Protein AF-A0A7C8HI07-F1 (afdb_monomer)

Sequence (83 aa):
MTDTLISVDETRAAALQAAVSAGDAVSVQAAVESALDAWLADQALAHVSDEALQALWREGVDSGDAGALNFADLKAQARRGAP

pLDDT: mean 90.59, std 8.64, range [57.31, 97.69]

Solvent-accessible surface area (backbone atoms only — not comparable to full-atom values): 5076 Å² total; per-residue (Å²): 136,84,92,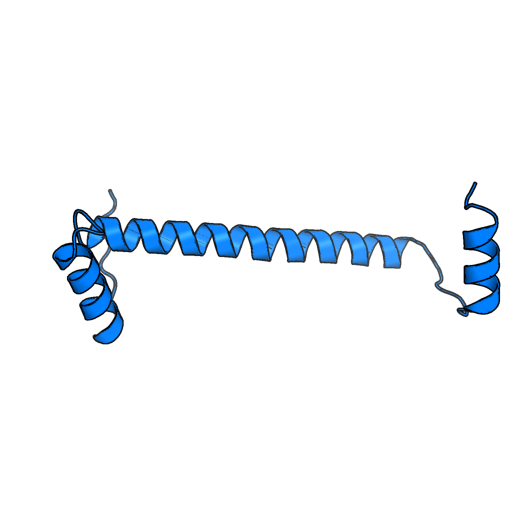76,92,79,92,74,55,70,69,58,52,51,51,40,52,46,36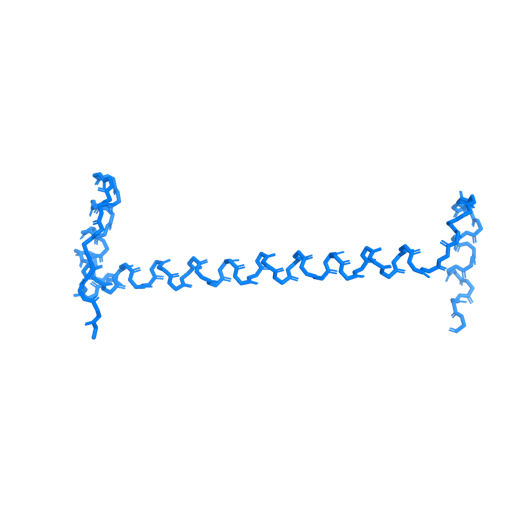,32,74,73,63,79,19,98,35,57,66,54,42,50,52,54,53,48,53,52,50,51,52,51,49,52,54,53,48,55,49,50,56,50,49,51,51,54,48,49,51,55,64,72,73,52,84,81,76,84,89,54,69,69,60,52,53,55,47,57,73,70,48,69,133

Nearest PDB structures (foldseek):
  3zpv-assembly1_B  TM=7.469E-01  e=9.106E+00  Drosophila melanogaster

Foldseek 3Di:
DDDDDDDDDPVVVVVLVVCCVVVVAVHSVRVVVVVVVVVVVVVVVVVVVVVVVVVVVVCVVVVDDPPDDDPVVVVVCVVVPDD

Radius of gyration: 24.94 Å; Cα contacts (8 Å, |Δi|>4): 19; chains: 1; bounding box: 54×29×58 Å

Mean predicted aligned error: 9.18 Å

Structure (mmCIF, N/CA/C/O backbone):
data_AF-A0A7C8HI07-F1
#
_entry.id   AF-A0A7C8HI07-F1
#
loop_
_atom_site.group_PDB
_atom_site.id
_atom_site.type_symbol
_atom_site.label_atom_id
_atom_site.label_alt_id
_atom_site.label_comp_id
_atom_site.label_asym_id
_atom_site.label_entity_id
_atom_site.label_seq_id
_atom_site.pdbx_PDB_ins_code
_atom_site.Cartn_x
_atom_site.Cartn_y
_atom_site.Cartn_z
_atom_site.occupancy
_atom_site.B_iso_or_equiv
_atom_site.auth_seq_id
_atom_site.auth_comp_id
_atom_site.auth_asym_id
_atom_site.auth_atom_id
_atom_site.pdbx_PDB_model_num
ATOM 1 N N . MET A 1 1 ? -8.316 17.895 19.370 1.00 60.25 1 MET A N 1
ATOM 2 C CA . MET A 1 1 ? -8.931 16.796 18.601 1.00 60.25 1 MET A CA 1
ATOM 3 C C . MET A 1 1 ? -10.166 17.354 17.928 1.00 60.25 1 MET A C 1
ATOM 5 O O . MET A 1 1 ? -10.897 18.094 18.579 1.00 60.25 1 MET A O 1
ATOM 9 N N . THR A 1 2 ? -10.344 17.089 16.638 1.00 71.00 2 THR A N 1
ATOM 10 C CA . THR A 1 2 ? -11.545 17.492 15.900 1.00 71.00 2 THR A CA 1
ATOM 11 C C . THR A 1 2 ? -12.555 16.364 16.035 1.00 71.00 2 THR A C 1
ATOM 13 O O . THR A 1 2 ? -12.259 15.245 15.624 1.00 71.00 2 THR A O 1
ATOM 16 N N . ASP A 1 3 ? -13.708 16.630 16.639 1.00 83.38 3 ASP A N 1
ATOM 17 C CA . ASP A 1 3 ? -14.723 15.598 16.843 1.00 83.38 3 ASP A CA 1
ATOM 18 C C . ASP A 1 3 ? -15.443 15.342 15.511 1.00 83.38 3 ASP A C 1
ATOM 20 O O . ASP A 1 3 ? -16.062 16.248 14.948 1.00 83.38 3 ASP A O 1
ATOM 24 N N . THR A 1 4 ? -15.278 14.142 14.951 1.00 87.19 4 THR A N 1
ATOM 25 C CA . THR A 1 4 ? -15.787 13.780 13.619 1.00 87.19 4 THR A CA 1
ATOM 26 C C . THR A 1 4 ? -16.597 12.497 13.716 1.00 87.19 4 THR A C 1
ATOM 28 O O . THR A 1 4 ? -16.088 11.468 14.153 1.00 87.19 4 THR A O 1
ATOM 31 N N . LEU A 1 5 ? -17.857 12.544 13.281 1.00 90.25 5 LEU A N 1
ATOM 32 C CA . LEU A 1 5 ? -18.730 11.374 13.250 1.00 90.25 5 LEU A CA 1
ATOM 33 C C . LEU A 1 5 ? -18.522 10.599 11.942 1.00 90.25 5 LEU A C 1
ATOM 35 O O . LEU A 1 5 ? -18.719 11.148 10.859 1.00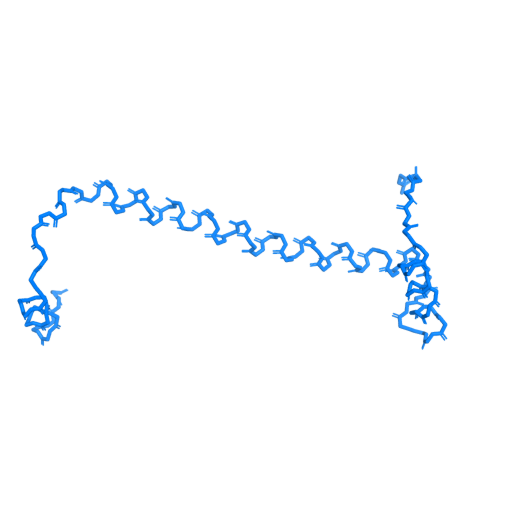 90.25 5 LEU A O 1
ATOM 39 N N . ILE A 1 6 ? -18.160 9.320 12.044 1.00 88.69 6 ILE A N 1
ATOM 40 C CA . ILE A 1 6 ? -17.934 8.430 10.899 1.00 88.69 6 ILE A CA 1
ATOM 41 C C . ILE A 1 6 ? -18.773 7.166 11.085 1.00 88.69 6 ILE A C 1
ATOM 43 O O . ILE A 1 6 ? -18.827 6.598 12.175 1.00 88.69 6 ILE A O 1
ATOM 47 N N . SER A 1 7 ? -19.440 6.726 10.018 1.00 94.50 7 SER A N 1
ATOM 48 C CA . SER A 1 7 ? -20.183 5.466 10.006 1.00 94.50 7 SER A CA 1
ATOM 49 C C . SER A 1 7 ? -19.282 4.327 9.533 1.00 94.50 7 SER A C 1
ATOM 51 O O . SER A 1 7 ? -18.5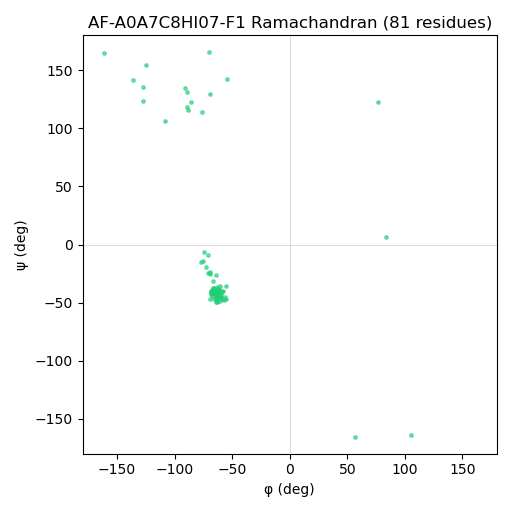72 4.460 8.537 1.00 94.50 7 SER A O 1
ATOM 53 N N . VAL A 1 8 ? -19.331 3.204 10.243 1.00 93.69 8 VAL A N 1
ATOM 54 C CA . VAL A 1 8 ? -18.687 1.944 9.865 1.00 93.69 8 VAL A CA 1
ATOM 55 C C . VAL A 1 8 ? -19.737 0.839 9.840 1.00 93.69 8 VAL A C 1
ATOM 57 O O . VAL A 1 8 ? -20.763 0.942 10.514 1.00 93.69 8 VAL A O 1
ATOM 60 N N . ASP A 1 9 ? -19.494 -0.211 9.059 1.00 97.25 9 ASP A N 1
ATOM 61 C CA . ASP A 1 9 ? -20.362 -1.388 9.083 1.00 97.25 9 ASP A CA 1
ATOM 62 C C . ASP A 1 9 ? -20.225 -2.181 10.394 1.00 97.25 9 ASP A C 1
ATOM 64 O O . ASP A 1 9 ? -19.300 -1.987 11.191 1.00 97.25 9 ASP A O 1
ATOM 68 N N . GLU A 1 10 ? -21.178 -3.085 10.615 1.00 97.00 10 GLU A N 1
ATOM 69 C CA . GLU A 1 10 ? -21.265 -3.898 11.829 1.00 97.00 10 GLU A CA 1
ATOM 70 C C . GLU A 1 10 ? -20.025 -4.779 12.031 1.00 97.00 10 GLU A C 1
ATOM 72 O O . GLU A 1 10 ? -19.548 -4.942 13.154 1.00 97.00 10 GLU A O 1
ATOM 77 N N . THR A 1 11 ? -19.448 -5.294 10.944 1.00 97.69 11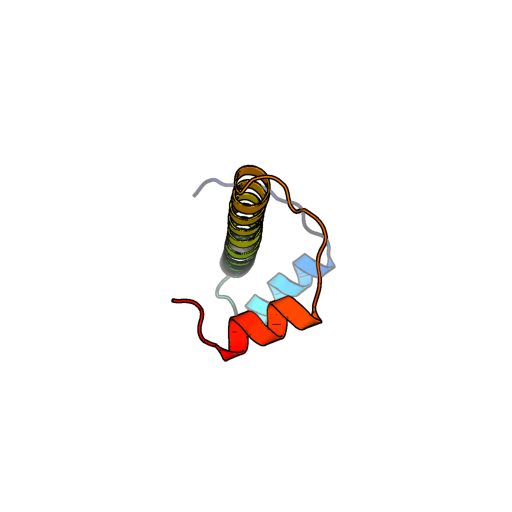 THR A N 1
ATOM 78 C CA . THR A 1 11 ? -18.246 -6.131 10.996 1.00 97.69 11 THR A CA 1
ATOM 79 C C . THR A 1 11 ? -17.044 -5.350 11.522 1.00 97.69 11 THR A C 1
ATOM 81 O O . THR A 1 11 ? -16.339 -5.828 12.412 1.00 97.69 11 THR A O 1
ATOM 84 N N . ARG A 1 12 ? -16.818 -4.129 11.025 1.00 96.81 12 ARG A N 1
ATOM 85 C CA . ARG A 1 12 ? -15.734 -3.262 11.506 1.00 96.81 12 ARG A CA 1
ATOM 86 C C . ARG A 1 12 ? -15.977 -2.798 12.938 1.00 96.81 12 ARG A C 1
ATOM 88 O O . ARG A 1 12 ? -15.037 -2.780 13.728 1.00 96.81 12 ARG A O 1
ATOM 95 N N . ALA A 1 13 ? -17.222 -2.482 13.298 1.00 96.44 13 ALA A N 1
ATOM 96 C CA . ALA A 1 13 ? -17.572 -2.124 14.671 1.00 96.44 13 ALA A CA 1
ATOM 97 C C . ALA A 1 13 ? -17.252 -3.263 15.658 1.00 96.44 13 ALA A C 1
ATOM 99 O O . ALA A 1 13 ? -16.622 -3.024 16.690 1.00 96.44 13 ALA A O 1
ATOM 100 N N . ALA A 1 14 ? -17.615 -4.503 15.315 1.00 97.06 14 ALA A N 1
ATOM 101 C CA . ALA A 1 14 ? -17.297 -5.683 16.114 1.00 97.06 14 ALA A CA 1
ATOM 102 C C . ALA A 1 14 ? -15.782 -5.916 16.234 1.00 97.06 14 ALA A C 1
ATOM 104 O O . ALA A 1 14 ? -15.294 -6.205 17.325 1.00 97.06 14 ALA A O 1
ATOM 105 N N . ALA A 1 15 ? -15.022 -5.738 15.149 1.00 97.06 15 ALA A N 1
ATOM 106 C CA . ALA A 1 15 ? -13.566 -5.885 15.172 1.00 97.06 15 ALA A CA 1
ATOM 107 C C . ALA A 1 15 ? -12.889 -4.864 16.106 1.00 97.06 15 ALA A C 1
ATOM 109 O O . ALA A 1 15 ? -12.027 -5.233 16.903 1.00 97.06 15 ALA A O 1
ATOM 110 N N . LEU A 1 16 ? -13.321 -3.599 16.068 1.00 96.19 16 LEU A N 1
ATOM 111 C CA . LEU A 1 16 ? -12.810 -2.556 16.962 1.00 96.19 16 LEU A CA 1
ATOM 112 C C . LEU A 1 16 ? -13.118 -2.867 18.434 1.00 96.19 16 LEU A C 1
ATOM 114 O O . LEU A 1 16 ? -12.256 -2.713 19.297 1.00 96.19 16 LEU A O 1
ATOM 118 N N . GLN A 1 17 ? -14.329 -3.343 18.732 1.00 96.31 17 GLN A N 1
ATOM 119 C CA . GLN A 1 17 ? -14.706 -3.743 20.092 1.00 96.31 17 GLN A CA 1
ATOM 120 C C . GLN A 1 17 ? -13.922 -4.968 20.576 1.00 96.31 17 GLN A C 1
ATOM 122 O O . GLN A 1 17 ? -13.536 -5.028 21.746 1.00 96.31 17 GLN A O 1
ATOM 127 N N . ALA A 1 18 ? -13.661 -5.930 19.689 1.00 96.38 18 ALA A N 1
ATOM 128 C CA . ALA A 1 18 ? -12.864 -7.108 20.000 1.00 96.38 18 ALA A CA 1
ATOM 129 C C . ALA A 1 18 ? -11.415 -6.734 20.339 1.00 96.38 18 ALA A C 1
ATOM 131 O O . ALA A 1 18 ? -10.903 -7.215 21.345 1.00 96.38 18 ALA A O 1
ATOM 132 N N . ALA A 1 19 ? -10.797 -5.820 19.582 1.00 95.56 19 ALA A N 1
ATOM 133 C CA . ALA A 1 19 ? -9.443 -5.329 19.855 1.00 95.56 19 ALA A CA 1
ATOM 134 C C . ALA A 1 19 ? -9.330 -4.677 21.243 1.00 95.56 19 ALA A C 1
ATOM 136 O O . ALA A 1 19 ? -8.376 -4.915 21.980 1.00 95.56 19 ALA A O 1
ATOM 137 N N . VAL A 1 20 ? -10.342 -3.904 21.647 1.00 97.00 20 VAL A N 1
ATOM 138 C CA . VAL A 1 20 ? -10.390 -3.333 23.002 1.00 97.00 20 VAL A CA 1
ATOM 139 C C . VAL A 1 20 ? -10.576 -4.421 24.058 1.00 97.00 20 VAL A C 1
ATOM 141 O O . VAL A 1 20 ? -9.885 -4.430 25.072 1.00 97.00 20 VAL A O 1
ATOM 144 N N . SER A 1 21 ? -11.484 -5.368 23.817 1.00 96.38 21 SER A N 1
ATOM 145 C CA . SER A 1 21 ? -11.789 -6.446 24.768 1.00 96.38 21 SER A CA 1
ATOM 146 C C . SER A 1 21 ? -10.616 -7.411 24.967 1.00 96.38 21 SER A C 1
ATOM 148 O O . SER A 1 21 ? -10.443 -7.951 26.057 1.00 96.38 21 SER A O 1
ATOM 150 N N . ALA A 1 22 ? -9.806 -7.617 23.927 1.00 96.31 22 ALA A N 1
ATOM 151 C CA . ALA A 1 22 ? -8.585 -8.413 23.969 1.00 96.31 22 ALA A CA 1
ATOM 152 C C . ALA A 1 22 ? -7.410 -7.679 24.640 1.00 96.31 22 ALA A C 1
ATOM 154 O O . ALA A 1 22 ? -6.429 -8.316 25.017 1.00 96.31 22 ALA A O 1
ATOM 155 N N . GLY A 1 23 ? -7.514 -6.358 24.826 1.00 94.69 23 GLY A N 1
ATOM 156 C CA . GLY A 1 23 ? -6.441 -5.516 25.354 1.00 94.69 23 GLY A CA 1
ATOM 157 C C . GLY A 1 23 ? -5.418 -5.067 24.306 1.00 94.69 23 GLY A C 1
ATOM 158 O O . GLY A 1 23 ? -4.436 -4.425 24.672 1.00 94.69 23 GLY A O 1
ATOM 159 N N . ASP A 1 24 ? -5.656 -5.347 23.021 1.00 94.25 24 ASP A N 1
ATOM 160 C CA . ASP A 1 24 ? -4.809 -4.900 21.907 1.00 94.25 24 ASP A CA 1
ATOM 161 C C . ASP A 1 24 ? -4.900 -3.378 21.695 1.00 94.25 24 ASP A C 1
ATOM 163 O O . ASP A 1 24 ? -3.979 -2.758 21.165 1.00 94.25 24 ASP A O 1
ATOM 167 N N . ALA A 1 25 ? -5.999 -2.759 22.139 1.00 95.50 25 ALA A N 1
ATOM 168 C CA . ALA A 1 25 ? -6.186 -1.314 22.137 1.00 95.50 25 ALA A CA 1
ATOM 169 C C . ALA A 1 25 ? -6.792 -0.813 23.455 1.00 95.50 25 ALA A C 1
ATOM 171 O O . ALA A 1 25 ? -7.711 -1.406 24.013 1.00 95.50 25 ALA A O 1
ATOM 172 N N . VAL A 1 26 ? -6.326 0.347 23.923 1.00 95.50 26 VAL A N 1
ATOM 173 C CA . VAL A 1 26 ? -6.819 0.981 25.162 1.00 95.50 26 VAL A CA 1
ATOM 174 C C . VAL A 1 26 ? -8.219 1.591 25.022 1.00 95.50 26 VAL A C 1
ATOM 176 O O . VAL A 1 26 ? -8.888 1.855 26.019 1.00 95.50 26 VAL A O 1
ATOM 179 N N . SER A 1 27 ? -8.661 1.854 23.791 1.00 96.38 27 SER A N 1
ATOM 180 C CA . SER A 1 27 ? -9.989 2.373 23.464 1.00 96.38 27 SER A CA 1
ATOM 181 C C . SER A 1 27 ? -10.309 2.129 21.987 1.00 96.38 27 SER A C 1
ATOM 183 O O . SER A 1 27 ? -9.415 1.860 21.184 1.00 96.38 27 SER A O 1
ATOM 185 N N . VAL A 1 28 ? -11.584 2.267 21.608 1.00 94.31 28 VAL A N 1
ATOM 186 C CA . VAL A 1 28 ? -12.005 2.182 20.197 1.00 94.31 28 VAL A CA 1
ATOM 187 C C . VAL A 1 28 ? -11.325 3.266 19.360 1.00 94.31 28 VAL A C 1
ATOM 189 O O . VAL A 1 28 ? -10.881 2.987 18.253 1.00 94.31 28 VAL A O 1
ATOM 192 N N . GLN A 1 29 ? -11.185 4.478 19.904 1.00 93.56 29 GLN A N 1
ATOM 193 C CA . GLN A 1 29 ? -10.485 5.573 19.232 1.00 93.56 29 GLN A CA 1
ATOM 194 C C . GLN A 1 29 ? -9.023 5.210 18.949 1.00 93.56 29 GLN A C 1
ATOM 196 O O . GLN A 1 29 ? -8.565 5.396 17.829 1.00 93.56 29 GLN A O 1
ATOM 201 N N . ALA A 1 30 ? -8.318 4.628 19.924 1.00 94.44 30 ALA A N 1
ATOM 202 C CA . ALA A 1 30 ? -6.933 4.196 19.737 1.00 94.44 30 ALA A CA 1
ATOM 203 C C . ALA A 1 30 ? -6.811 3.089 18.673 1.00 94.44 30 ALA A C 1
ATOM 205 O O . ALA A 1 30 ? -5.866 3.086 17.888 1.00 94.44 30 ALA A O 1
ATOM 206 N N . ALA A 1 31 ? -7.785 2.176 18.604 1.00 95.38 31 ALA A N 1
ATOM 207 C CA . ALA A 1 31 ? -7.838 1.161 17.552 1.00 95.38 31 ALA A CA 1
ATOM 208 C C . ALA A 1 31 ? -8.066 1.779 16.158 1.00 95.38 31 ALA A C 1
ATOM 210 O O . ALA A 1 31 ? -7.437 1.358 15.189 1.00 95.38 31 ALA A O 1
ATOM 211 N N . VAL A 1 32 ? -8.931 2.796 16.053 1.00 94.88 32 VAL A N 1
ATOM 212 C CA . VAL A 1 32 ? -9.166 3.535 14.801 1.00 94.88 32 VAL A CA 1
ATOM 213 C C . VAL A 1 32 ? -7.920 4.304 14.370 1.00 94.88 32 VAL A C 1
ATOM 215 O O . VAL A 1 32 ? -7.538 4.217 13.207 1.00 94.88 32 VAL A O 1
ATOM 218 N N . GLU A 1 33 ? -7.271 5.023 15.287 1.00 94.19 33 GLU A N 1
ATOM 219 C CA . GLU A 1 33 ? -6.033 5.762 15.008 1.00 94.19 33 GLU A CA 1
ATOM 220 C C . GLU A 1 33 ? -4.935 4.819 14.509 1.00 94.19 33 GLU A C 1
ATOM 222 O O . GLU A 1 33 ? -4.366 5.054 13.449 1.00 94.19 33 GLU A O 1
ATOM 227 N N . SER A 1 34 ? -4.734 3.683 15.182 1.00 94.75 34 SER A N 1
ATOM 228 C CA . SER A 1 34 ? -3.764 2.675 14.744 1.00 94.75 34 SER A CA 1
ATOM 229 C C . SER A 1 34 ? -4.076 2.109 13.352 1.00 94.75 34 SER A C 1
ATOM 231 O O . SER A 1 34 ? -3.163 1.924 12.544 1.00 94.75 34 SER A O 1
ATOM 233 N N . ALA A 1 35 ? -5.350 1.850 13.042 1.00 94.56 35 ALA A N 1
ATOM 234 C CA . ALA A 1 35 ? -5.755 1.376 11.721 1.00 94.56 35 ALA A CA 1
ATOM 235 C C . ALA A 1 35 ? -5.531 2.437 10.627 1.00 94.56 35 ALA A C 1
ATOM 237 O O . ALA A 1 35 ? -5.114 2.100 9.517 1.00 94.56 35 ALA A O 1
ATOM 238 N N . LEU A 1 36 ? -5.786 3.713 10.934 1.00 94.81 36 LEU A N 1
ATOM 239 C CA . LEU A 1 36 ? -5.542 4.826 10.017 1.00 94.81 36 LEU A CA 1
ATOM 240 C C . LEU A 1 36 ? -4.051 5.046 9.775 1.00 94.81 36 LEU A C 1
ATOM 242 O O . LEU A 1 36 ? -3.662 5.232 8.626 1.00 94.81 36 LEU A O 1
ATOM 246 N N . ASP A 1 37 ? -3.220 4.968 10.812 1.00 95.62 37 ASP A N 1
ATOM 247 C CA . ASP A 1 37 ? -1.766 5.078 10.678 1.00 95.62 37 ASP A CA 1
ATOM 248 C C . ASP A 1 37 ? -1.210 3.981 9.760 1.00 95.62 37 ASP A C 1
ATOM 250 O O . ASP A 1 37 ? -0.405 4.259 8.870 1.00 95.62 37 ASP A O 1
ATOM 254 N N . ALA A 1 38 ? -1.689 2.742 9.916 1.00 94.94 38 ALA A N 1
ATOM 255 C CA . ALA A 1 38 ? -1.310 1.635 9.041 1.00 94.94 38 ALA A CA 1
ATOM 256 C C . ALA A 1 38 ? -1.742 1.875 7.585 1.00 94.94 38 ALA A C 1
ATOM 258 O O . ALA A 1 38 ? -0.955 1.657 6.664 1.00 94.94 38 ALA A O 1
ATOM 259 N N . TRP A 1 39 ? -2.967 2.363 7.370 1.00 94.62 39 TRP A N 1
ATOM 260 C CA . TRP A 1 39 ? -3.458 2.691 6.032 1.00 94.62 39 TRP A CA 1
ATOM 261 C C . TRP A 1 39 ? -2.674 3.839 5.384 1.00 94.62 39 TRP A C 1
ATOM 263 O O . TRP A 1 39 ? -2.335 3.756 4.207 1.00 94.62 39 TRP A O 1
ATOM 273 N N . LEU A 1 40 ? -2.343 4.891 6.138 1.00 94.50 40 LEU A N 1
ATOM 274 C CA . LEU A 1 40 ? -1.540 6.010 5.642 1.00 94.50 40 LEU A CA 1
ATOM 275 C C . LEU A 1 40 ? -0.111 5.581 5.299 1.00 94.50 40 LEU A C 1
ATOM 277 O O . LEU A 1 40 ? 0.439 6.052 4.305 1.00 94.50 40 LEU A O 1
ATOM 281 N N . ALA A 1 41 ? 0.482 4.679 6.085 1.00 91.50 41 ALA A N 1
ATOM 282 C CA . ALA A 1 41 ? 1.792 4.112 5.783 1.00 91.50 41 ALA A CA 1
ATOM 283 C C . ALA A 1 41 ? 1.771 3.276 4.490 1.00 91.50 41 ALA A C 1
ATOM 285 O O . ALA A 1 41 ? 2.668 3.419 3.659 1.00 91.50 41 ALA A O 1
ATOM 286 N N . ASP A 1 42 ? 0.738 2.455 4.292 1.00 91.44 42 ASP A N 1
ATOM 287 C CA . ASP A 1 42 ? 0.540 1.680 3.059 1.00 91.44 42 ASP A CA 1
ATOM 288 C C . ASP A 1 42 ? 0.338 2.596 1.838 1.00 91.44 42 ASP A C 1
ATOM 290 O O . ASP A 1 42 ? 1.023 2.456 0.825 1.00 91.44 42 ASP A O 1
ATOM 294 N N . GLN A 1 43 ? -0.508 3.622 1.974 1.00 89.44 43 GLN A N 1
ATOM 295 C CA . GLN A 1 43 ? -0.699 4.675 0.969 1.00 89.44 43 GLN A CA 1
ATOM 296 C C . GLN A 1 43 ? 0.613 5.376 0.604 1.00 89.44 43 GLN A C 1
ATOM 298 O O . GLN A 1 43 ? 0.895 5.594 -0.572 1.00 89.44 43 GLN A O 1
ATOM 303 N N . ALA A 1 44 ? 1.433 5.728 1.596 1.00 84.31 44 ALA A N 1
ATOM 304 C CA . ALA A 1 44 ? 2.714 6.378 1.348 1.00 84.31 44 ALA A CA 1
ATOM 305 C C . ALA A 1 44 ? 3.660 5.481 0.531 1.00 84.31 44 ALA A C 1
ATOM 307 O O . ALA A 1 44 ? 4.348 5.974 -0.360 1.00 84.31 44 ALA A O 1
ATOM 308 N N . LEU A 1 45 ? 3.674 4.169 0.788 1.00 79.62 45 LEU A N 1
ATOM 309 C CA . LEU A 1 45 ? 4.464 3.214 0.005 1.00 79.62 45 LEU A CA 1
ATOM 310 C C . LEU A 1 45 ? 3.936 3.054 -1.427 1.00 79.62 45 LEU A C 1
ATOM 312 O O . LEU A 1 45 ? 4.737 2.994 -2.362 1.00 79.62 45 LEU A O 1
ATOM 316 N N . ALA A 1 46 ? 2.613 3.017 -1.604 1.00 79.56 46 ALA A N 1
ATOM 317 C CA . ALA A 1 46 ? 1.984 2.931 -2.919 1.00 79.56 46 ALA A CA 1
ATOM 318 C C . ALA A 1 46 ? 2.299 4.168 -3.774 1.00 79.56 46 ALA A C 1
ATOM 320 O O . ALA A 1 46 ? 2.773 4.031 -4.902 1.00 79.56 46 ALA A O 1
ATOM 321 N N . HIS A 1 47 ? 2.140 5.368 -3.213 1.00 70.94 47 HIS A N 1
ATOM 322 C CA . HIS A 1 47 ? 2.451 6.615 -3.911 1.00 70.94 47 HIS A CA 1
ATOM 323 C C . HIS A 1 47 ? 3.926 6.694 -4.317 1.00 70.94 47 HIS A C 1
ATOM 325 O O . HIS A 1 47 ? 4.211 6.856 -5.502 1.00 70.94 47 HIS A O 1
ATOM 331 N N . VAL A 1 48 ? 4.861 6.414 -3.396 1.00 73.50 48 VAL A N 1
ATOM 332 C CA . VAL A 1 48 ? 6.304 6.417 -3.710 1.00 73.50 48 VAL A CA 1
ATOM 333 C C . VAL A 1 48 ? 6.634 5.491 -4.885 1.00 73.50 48 VAL A C 1
ATOM 335 O O . VAL A 1 48 ? 7.507 5.809 -5.697 1.00 73.50 48 VAL A O 1
ATOM 338 N N . SER A 1 49 ? 5.940 4.354 -5.000 1.00 75.44 49 SER A N 1
ATOM 339 C CA . SER A 1 49 ? 6.118 3.445 -6.131 1.00 75.44 49 SER A CA 1
ATOM 340 C C . SER A 1 49 ? 5.617 4.045 -7.447 1.00 75.44 49 SER A C 1
ATOM 342 O O . SER A 1 49 ? 6.323 3.955 -8.450 1.00 75.44 49 SER A O 1
ATOM 344 N N . ASP A 1 50 ? 4.483 4.741 -7.441 1.00 83.75 50 ASP A N 1
ATOM 345 C CA . ASP A 1 50 ? 3.920 5.385 -8.629 1.00 83.75 50 ASP A CA 1
ATOM 34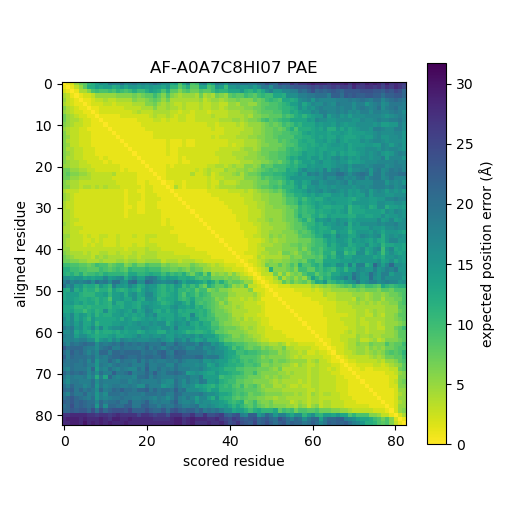6 C C . ASP A 1 50 ? 4.775 6.565 -9.098 1.00 83.75 50 ASP A C 1
ATOM 348 O O . ASP A 1 50 ? 5.056 6.686 -10.293 1.00 83.75 50 ASP A O 1
ATOM 352 N N . GLU A 1 51 ? 5.263 7.405 -8.180 1.00 86.25 51 GLU A N 1
ATOM 353 C CA . GLU A 1 51 ? 6.150 8.512 -8.544 1.00 86.25 51 GLU A CA 1
ATOM 354 C C . GLU A 1 51 ? 7.493 8.009 -9.087 1.00 86.25 51 GLU A C 1
ATOM 356 O O . GLU A 1 51 ? 8.001 8.544 -10.078 1.00 86.25 51 GLU A O 1
ATOM 361 N N . ALA A 1 52 ? 8.059 6.957 -8.486 1.00 87.25 52 ALA A N 1
ATOM 362 C CA . ALA A 1 52 ? 9.285 6.335 -8.978 1.00 87.25 52 ALA A CA 1
ATOM 363 C C . ALA A 1 52 ? 9.082 5.705 -10.365 1.00 87.25 52 ALA A C 1
ATOM 365 O O . ALA A 1 52 ? 9.905 5.904 -11.260 1.00 87.25 52 ALA A O 1
ATOM 366 N N . LEU A 1 53 ? 7.971 4.994 -10.578 1.00 90.69 53 LEU A N 1
ATOM 367 C CA . LEU A 1 53 ? 7.618 4.420 -11.877 1.00 90.69 53 LEU A CA 1
ATOM 368 C C . LEU A 1 53 ? 7.406 5.507 -12.932 1.00 90.69 53 LEU A C 1
ATOM 370 O O . LEU A 1 53 ? 7.891 5.374 -14.056 1.00 90.69 53 LEU A O 1
ATOM 374 N N . GLN A 1 54 ? 6.737 6.604 -12.579 1.00 94.19 54 GLN A N 1
ATOM 375 C CA . GLN A 1 54 ? 6.526 7.728 -13.483 1.00 94.19 54 GLN A CA 1
ATOM 376 C C . GLN A 1 54 ? 7.845 8.419 -13.847 1.00 94.19 54 GLN A C 1
ATOM 378 O O . GLN A 1 54 ? 8.039 8.797 -15.006 1.00 94.19 54 GLN A O 1
ATOM 383 N N . ALA A 1 55 ? 8.758 8.576 -12.887 1.00 94.50 55 ALA A N 1
ATOM 384 C CA . ALA A 1 55 ? 10.084 9.127 -13.137 1.00 94.50 55 ALA A CA 1
ATOM 385 C C . ALA A 1 55 ? 10.895 8.233 -14.087 1.00 94.50 55 ALA A C 1
ATOM 387 O O . ALA A 1 55 ? 11.384 8.730 -15.099 1.00 94.50 55 ALA A O 1
ATOM 388 N N . LEU A 1 56 ? 10.955 6.922 -13.825 1.00 94.88 56 LEU A N 1
ATOM 389 C CA . LEU A 1 56 ? 11.646 5.946 -14.681 1.00 94.88 56 LEU A CA 1
ATOM 390 C C . LEU A 1 56 ? 11.037 5.873 -16.086 1.00 94.88 56 LEU A C 1
ATOM 392 O O . LEU A 1 56 ? 11.753 5.752 -17.078 1.00 94.88 56 LEU A O 1
ATOM 396 N N . TRP A 1 57 ? 9.712 5.976 -16.191 1.00 94.50 57 TRP A N 1
ATOM 397 C CA . TRP A 1 57 ? 9.034 6.035 -17.481 1.00 94.50 57 TRP A CA 1
ATOM 398 C C . TRP A 1 57 ? 9.442 7.277 -18.274 1.00 94.50 57 TRP A C 1
ATOM 400 O O . TRP A 1 57 ? 9.786 7.173 -19.450 1.00 94.50 57 TRP A O 1
ATOM 410 N N . ARG A 1 58 ? 9.423 8.454 -17.636 1.00 96.69 58 ARG A N 1
ATOM 411 C CA . ARG A 1 58 ? 9.851 9.706 -18.274 1.00 96.69 58 ARG A CA 1
ATOM 412 C C . ARG A 1 58 ? 11.310 9.644 -18.695 1.00 96.69 58 ARG A C 1
ATOM 414 O O . ARG A 1 58 ? 11.602 10.000 -19.825 1.00 96.69 58 ARG A O 1
ATOM 421 N N . GLU A 1 59 ? 12.188 9.130 -17.838 1.00 96.38 59 GLU A N 1
ATOM 422 C CA . GLU A 1 59 ? 13.595 8.899 -18.174 1.00 96.38 59 GLU A CA 1
ATOM 423 C C . GLU A 1 59 ? 13.736 8.023 -19.427 1.00 96.38 59 GLU A C 1
ATOM 425 O O . GLU A 1 59 ? 14.464 8.382 -20.348 1.00 96.38 59 GLU A O 1
ATOM 430 N N . GLY A 1 60 ? 12.988 6.917 -19.508 1.00 93.44 60 GLY A N 1
ATOM 431 C CA . GLY A 1 60 ? 12.973 6.050 -20.685 1.00 93.44 60 GLY A CA 1
ATOM 432 C C . GLY A 1 60 ? 12.501 6.767 -21.954 1.00 93.44 60 GLY A C 1
ATOM 433 O O . GLY A 1 60 ? 13.147 6.648 -22.992 1.00 93.44 60 GLY A O 1
ATOM 434 N N . VAL A 1 61 ? 11.420 7.548 -21.879 1.00 95.56 61 VAL A N 1
ATOM 435 C CA . VAL A 1 61 ? 10.916 8.344 -23.016 1.00 95.56 61 VAL A CA 1
ATOM 436 C C . VAL A 1 61 ? 11.921 9.416 -23.447 1.00 95.56 61 VAL A C 1
ATOM 438 O O . VAL A 1 61 ? 12.157 9.597 -24.641 1.00 95.56 61 VAL A O 1
ATOM 441 N N . ASP A 1 62 ? 12.536 10.099 -22.485 1.00 97.31 62 ASP A N 1
ATOM 442 C CA . ASP A 1 62 ? 13.490 11.181 -22.726 1.00 97.31 62 ASP A CA 1
ATOM 443 C C . ASP A 1 62 ? 14.869 10.652 -23.185 1.00 97.31 62 ASP A C 1
ATOM 445 O O . ASP A 1 62 ? 15.674 11.416 -23.720 1.00 97.31 62 ASP A O 1
ATOM 449 N N . SER A 1 63 ? 15.141 9.346 -23.037 1.00 94.62 63 SER A N 1
ATOM 450 C CA . SER A 1 63 ? 16.409 8.702 -23.429 1.00 94.62 63 SER A CA 1
ATOM 451 C C . SER A 1 63 ? 16.624 8.573 -24.946 1.00 94.62 63 SER A C 1
ATOM 453 O O . SER A 1 63 ? 17.731 8.257 -25.388 1.00 94.62 63 SER A O 1
ATOM 455 N N . GLY A 1 64 ? 15.602 8.879 -25.750 1.00 92.62 64 GLY A N 1
ATOM 456 C CA . GLY A 1 64 ? 15.672 8.900 -27.209 1.00 92.62 64 GLY A CA 1
ATOM 457 C C . GLY A 1 64 ? 14.986 7.708 -27.875 1.00 92.62 64 GLY A C 1
ATOM 458 O O . GLY A 1 64 ? 14.148 7.031 -27.286 1.00 92.62 64 GLY A O 1
ATOM 459 N N . ASP A 1 65 ? 15.297 7.487 -29.155 1.00 92.38 65 ASP A N 1
ATOM 460 C CA . ASP A 1 65 ? 14.672 6.416 -29.933 1.00 92.38 65 ASP A CA 1
ATOM 461 C C . ASP A 1 65 ? 15.122 5.033 -29.441 1.00 92.38 65 ASP A C 1
ATOM 463 O O . ASP A 1 65 ? 16.317 4.753 -29.331 1.00 92.38 65 ASP A O 1
ATOM 467 N N . ALA A 1 66 ? 14.154 4.154 -29.180 1.00 86.81 66 ALA A N 1
ATOM 468 C CA . ALA A 1 66 ? 14.403 2.818 -28.647 1.00 86.81 66 ALA A CA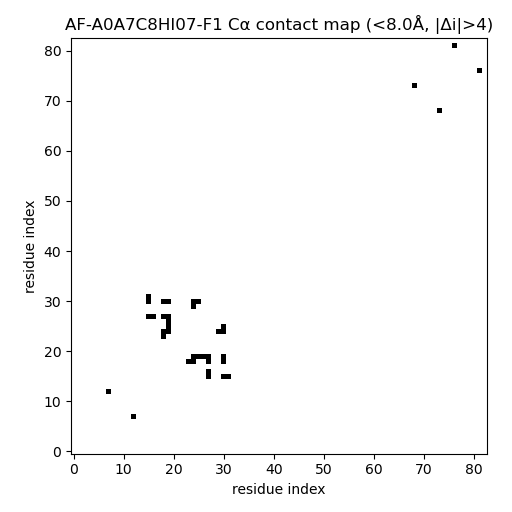 1
ATOM 469 C C . ALA A 1 66 ? 15.100 1.894 -29.662 1.00 86.81 66 ALA A C 1
ATOM 471 O O . ALA A 1 66 ? 15.776 0.940 -29.269 1.00 86.81 66 ALA A O 1
ATOM 472 N N . GLY A 1 67 ? 14.944 2.162 -30.965 1.00 89.81 67 GLY A N 1
ATOM 473 C CA . GLY A 1 67 ? 15.499 1.330 -32.029 1.0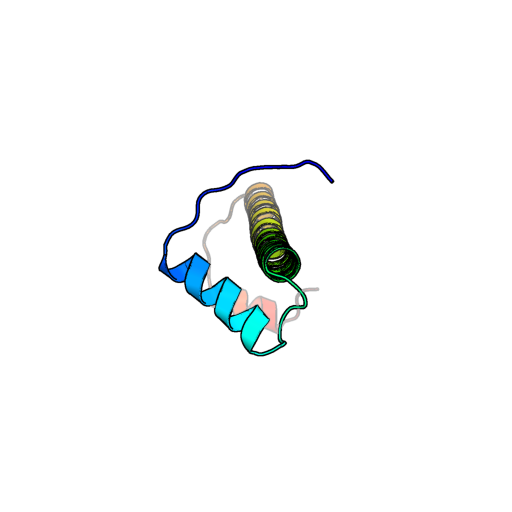0 89.81 67 GLY A CA 1
ATOM 474 C C . GLY A 1 67 ? 15.044 -0.139 -31.966 1.00 89.81 67 GLY A C 1
ATOM 475 O O . GLY A 1 67 ? 14.089 -0.510 -31.282 1.00 89.81 67 GLY A O 1
ATOM 476 N N . ALA A 1 68 ? 15.724 -1.010 -32.716 1.00 92.19 68 ALA A N 1
ATOM 477 C CA . ALA A 1 68 ? 15.454 -2.447 -32.702 1.00 92.19 68 ALA A CA 1
ATOM 478 C C . ALA A 1 68 ? 16.295 -3.164 -31.632 1.00 92.19 68 ALA A C 1
ATOM 480 O O . ALA A 1 68 ? 17.517 -3.018 -31.583 1.00 92.19 68 ALA A O 1
ATOM 481 N N . LEU A 1 69 ? 15.654 -4.003 -30.815 1.00 90.88 69 LEU A N 1
ATOM 482 C CA . LEU A 1 69 ? 16.319 -4.735 -29.738 1.00 90.88 69 LEU A CA 1
ATOM 483 C C . LEU A 1 69 ? 16.880 -6.083 -30.222 1.00 90.88 69 LEU A C 1
ATOM 485 O O . LEU A 1 69 ? 16.124 -6.997 -30.554 1.00 90.88 69 LEU A O 1
ATOM 489 N N . ASN A 1 70 ? 18.209 -6.245 -30.188 1.00 94.06 70 ASN A N 1
ATOM 490 C CA . ASN A 1 70 ? 18.876 -7.535 -30.395 1.00 94.06 70 ASN A CA 1
ATOM 491 C C . ASN A 1 70 ? 19.465 -8.076 -29.083 1.00 94.06 70 ASN A C 1
ATOM 493 O O . ASN A 1 70 ? 20.519 -7.643 -28.614 1.00 94.06 70 ASN A O 1
ATOM 497 N N . PHE A 1 71 ? 18.818 -9.094 -28.514 1.00 93.69 71 PHE A N 1
ATOM 498 C CA . P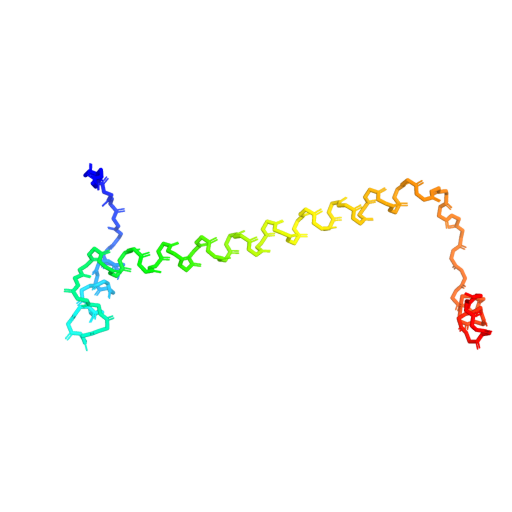HE A 1 71 ? 19.246 -9.710 -27.256 1.00 93.69 71 PHE A CA 1
ATOM 499 C C . PHE A 1 71 ? 20.615 -10.405 -27.322 1.00 93.69 71 PHE A C 1
ATOM 501 O O . PHE A 1 71 ? 21.264 -10.557 -26.284 1.00 93.69 71 PHE A O 1
ATOM 508 N N . ALA A 1 72 ? 21.066 -10.869 -28.493 1.00 94.69 72 ALA A N 1
ATOM 509 C CA . ALA A 1 72 ? 22.389 -11.481 -28.626 1.00 94.69 72 ALA A CA 1
ATOM 510 C C . ALA A 1 72 ? 23.494 -10.431 -28.447 1.00 94.69 72 ALA A C 1
ATOM 512 O O . ALA A 1 72 ? 24.411 -10.634 -27.645 1.00 94.69 72 ALA A O 1
ATOM 513 N N . ASP A 1 73 ? 23.343 -9.288 -29.115 1.00 92.25 73 ASP A N 1
ATOM 514 C CA . ASP A 1 73 ? 24.278 -8.166 -29.033 1.00 92.25 73 ASP A CA 1
ATOM 515 C C . ASP A 1 73 ? 24.253 -7.525 -27.645 1.00 92.25 73 ASP A C 1
ATOM 517 O O . ASP A 1 73 ? 25.315 -7.283 -27.071 1.00 92.25 73 ASP A O 1
ATOM 521 N N . LEU A 1 74 ? 23.063 -7.349 -27.055 1.00 91.31 74 LEU A N 1
ATOM 522 C CA . LEU A 1 74 ? 22.896 -6.819 -25.699 1.00 91.31 74 LEU A CA 1
ATOM 523 C C . LEU A 1 74 ? 23.649 -7.669 -24.660 1.00 91.31 74 LEU A C 1
ATOM 525 O O . LEU A 1 74 ? 24.419 -7.150 -23.853 1.00 91.31 74 LEU A O 1
ATOM 529 N N . LYS A 1 75 ? 23.501 -9.001 -24.713 1.00 93.56 75 LYS A N 1
ATOM 530 C CA . LYS A 1 75 ? 24.233 -9.922 -23.823 1.00 93.56 75 LYS A CA 1
ATOM 531 C C . LYS A 1 75 ? 25.741 -9.870 -24.052 1.00 93.56 75 LYS A C 1
ATOM 533 O O . LYS A 1 75 ? 26.507 -9.965 -23.093 1.00 93.56 75 LYS A O 1
ATOM 538 N N . ALA A 1 76 ? 26.176 -9.761 -25.307 1.00 93.81 76 ALA A N 1
ATOM 539 C CA . ALA A 1 76 ? 27.592 -9.647 -25.635 1.00 93.81 76 ALA A CA 1
ATOM 540 C C . ALA A 1 76 ? 28.191 -8.336 -25.100 1.00 93.81 76 ALA A C 1
ATOM 542 O O . ALA A 1 76 ? 29.302 -8.351 -24.580 1.00 93.81 76 ALA A O 1
ATOM 543 N N . GLN A 1 77 ? 27.457 -7.221 -25.177 1.00 90.50 77 GLN A N 1
ATOM 544 C CA . GLN A 1 77 ? 27.848 -5.936 -24.591 1.00 90.50 77 GLN A CA 1
ATOM 545 C C . GLN A 1 77 ? 27.923 -6.011 -23.061 1.00 90.50 77 GLN A C 1
ATOM 547 O O . GLN A 1 77 ? 28.967 -5.695 -22.504 1.00 90.50 77 GLN A O 1
ATOM 552 N N . ALA A 1 78 ? 26.893 -6.540 -22.392 1.00 92.12 78 ALA A N 1
ATOM 553 C CA . ALA A 1 78 ? 26.879 -6.673 -20.932 1.00 92.12 78 ALA A CA 1
ATOM 554 C C . ALA A 1 78 ? 28.054 -7.513 -20.391 1.00 92.12 78 ALA A C 1
ATOM 556 O O . ALA A 1 78 ? 28.665 -7.161 -19.387 1.00 92.12 78 ALA A O 1
ATOM 557 N N . ARG A 1 79 ? 28.422 -8.607 -21.078 1.00 92.44 79 ARG A N 1
ATOM 558 C CA . ARG A 1 79 ? 29.561 -9.468 -20.693 1.00 92.44 79 ARG A CA 1
ATOM 559 C C . ARG A 1 79 ? 30.929 -8.829 -20.902 1.00 92.44 79 ARG A C 1
ATOM 561 O O . ARG A 1 79 ? 31.879 -9.241 -20.247 1.00 92.44 79 ARG A O 1
ATOM 568 N N . ARG A 1 80 ? 31.041 -7.865 -21.819 1.00 91.69 80 ARG A N 1
ATOM 569 C CA . ARG A 1 80 ? 32.272 -7.085 -22.013 1.00 91.69 80 ARG A CA 1
ATOM 570 C C . ARG A 1 80 ? 32.491 -6.059 -20.894 1.00 91.69 80 ARG A C 1
ATOM 572 O O . ARG A 1 80 ? 33.565 -5.475 -20.847 1.00 91.69 80 ARG A O 1
ATOM 579 N N . GLY A 1 81 ? 31.512 -5.908 -19.995 1.00 70.25 81 GLY A N 1
ATOM 580 C CA . GLY A 1 81 ? 31.411 -4.780 -19.086 1.00 70.25 81 GLY A CA 1
ATOM 581 C C . GLY A 1 81 ? 30.896 -3.586 -19.874 1.00 70.25 81 GLY A C 1
ATOM 582 O O . GLY A 1 81 ? 31.487 -3.199 -20.882 1.00 70.25 81 GLY A O 1
ATOM 583 N N . ALA A 1 82 ? 29.776 -3.010 -19.441 1.00 61.59 82 ALA A N 1
ATOM 584 C CA . ALA A 1 82 ? 29.570 -1.600 -19.742 1.00 61.59 82 ALA A CA 1
ATOM 585 C C . ALA A 1 82 ? 30.816 -0.839 -19.227 1.00 61.59 82 ALA A C 1
ATOM 587 O O . ALA A 1 82 ? 31.382 -1.288 -18.225 1.00 61.59 82 ALA A O 1
ATOM 588 N N . PRO A 1 83 ? 31.295 0.196 -19.939 1.00 57.31 83 PRO A N 1
ATOM 589 C CA . PRO A 1 83 ? 32.489 0.941 -19.538 1.00 57.31 83 PRO A CA 1
ATOM 590 C C . PRO A 1 83 ? 32.450 1.387 -18.072 1.00 57.31 83 PRO A C 1
ATOM 592 O O . PRO A 1 83 ? 31.339 1.671 -17.568 1.00 57.31 83 PRO A O 1
#

Secondary structure (DSSP, 8-state):
---------HHHHHHHHHHHHHTS-SSHHHHHHHHHHHHHHHHHHHHHHHHHHHHHHHHHHHT-------HHHHHHHHHT---